Protein AF-A3UFL7-F1 (afdb_monomer_lite)

Structure (mmCIF, N/CA/C/O backbone):
data_AF-A3UFL7-F1
#
_entry.id   AF-A3UFL7-F1
#
loop_
_atom_site.group_PDB
_atom_site.id
_atom_site.type_symbol
_atom_site.label_atom_id
_atom_site.label_alt_id
_atom_site.label_comp_id
_atom_site.label_asym_id
_atom_site.label_entity_id
_atom_site.label_seq_id
_atom_site.pdbx_PDB_ins_code
_atom_site.Cartn_x
_atom_site.Cartn_y
_atom_site.Cartn_z
_atom_site.occupancy
_atom_site.B_iso_or_equiv
_atom_site.auth_seq_id
_atom_site.auth_comp_id
_atom_site.auth_asym_id
_atom_site.auth_atom_id
_atom_site.pdbx_PDB_model_num
ATOM 1 N N . MET A 1 1 ? -5.723 -19.730 3.008 1.00 64.94 1 MET A N 1
ATOM 2 C CA . MET A 1 1 ? -5.675 -18.369 2.463 1.00 64.94 1 MET A CA 1
ATOM 3 C C . MET A 1 1 ? -4.351 -18.236 1.749 1.00 64.94 1 MET A C 1
ATOM 5 O O . MET A 1 1 ? -3.342 -18.579 2.357 1.00 64.94 1 MET A O 1
ATOM 9 N N . ASN A 1 2 ? -4.361 -17.885 0.469 1.00 82.19 2 ASN A N 1
ATOM 10 C CA . ASN A 1 2 ? -3.127 -17.567 -0.250 1.00 82.19 2 ASN A CA 1
ATOM 11 C C . ASN A 1 2 ? -2.620 -16.166 0.153 1.00 82.19 2 ASN A C 1
ATOM 13 O O . ASN A 1 2 ? -3.352 -15.394 0.778 1.00 82.19 2 ASN A O 1
ATOM 17 N N . ASP A 1 3 ? -1.366 -15.855 -0.169 1.00 83.62 3 ASP A N 1
ATOM 18 C CA . ASP A 1 3 ? -0.719 -14.599 0.229 1.00 83.62 3 ASP A CA 1
ATOM 19 C C . ASP A 1 3 ? -1.518 -13.371 -0.250 1.00 83.62 3 ASP A C 1
ATOM 21 O O . ASP A 1 3 ? -1.719 -12.426 0.515 1.00 83.62 3 ASP A O 1
ATOM 25 N N . SER A 1 4 ? -2.059 -13.414 -1.472 1.00 84.62 4 SER A N 1
ATOM 26 C CA . SER A 1 4 ? -2.876 -12.339 -2.051 1.00 84.62 4 SER A CA 1
ATOM 27 C C . SER A 1 4 ? -4.196 -12.120 -1.305 1.00 84.62 4 SER A C 1
ATOM 29 O O . SER A 1 4 ? -4.546 -10.981 -1.002 1.00 84.62 4 SER A O 1
ATOM 31 N N . GLU A 1 5 ? -4.902 -13.194 -0.949 1.00 88.62 5 GLU A N 1
ATOM 32 C CA . GLU A 1 5 ? -6.140 -13.150 -0.163 1.00 88.62 5 GLU A CA 1
ATOM 33 C C . GLU A 1 5 ? -5.887 -12.575 1.236 1.00 88.62 5 GLU A C 1
ATOM 35 O O . GLU A 1 5 ? -6.708 -11.814 1.745 1.00 88.62 5 GLU A O 1
ATOM 40 N N . PHE A 1 6 ? -4.745 -12.897 1.856 1.00 89.25 6 PHE A N 1
ATOM 41 C CA . PHE A 1 6 ? -4.382 -12.328 3.155 1.00 89.25 6 PHE A CA 1
ATOM 42 C C . PHE A 1 6 ? -4.140 -10.823 3.066 1.00 89.25 6 PHE A C 1
ATOM 44 O O . PHE A 1 6 ? -4.642 -10.062 3.893 1.00 89.25 6 PHE A O 1
ATOM 51 N N . ILE A 1 7 ? -3.376 -10.390 2.061 1.00 91.25 7 ILE A N 1
ATOM 52 C CA . ILE A 1 7 ? -3.083 -8.974 1.834 1.00 91.25 7 ILE A CA 1
ATOM 53 C C . ILE A 1 7 ? -4.389 -8.202 1.586 1.00 91.25 7 ILE A C 1
ATOM 55 O O . ILE A 1 7 ? -4.603 -7.151 2.190 1.00 91.25 7 ILE A O 1
ATOM 59 N N . GLU A 1 8 ? -5.280 -8.727 0.743 1.00 91.69 8 GLU A N 1
ATOM 60 C CA . GLU A 1 8 ? -6.568 -8.096 0.434 1.00 91.69 8 GLU A CA 1
ATOM 61 C C . GLU A 1 8 ? -7.496 -8.047 1.656 1.00 91.69 8 GLU A C 1
ATOM 63 O O . GLU A 1 8 ? -8.104 -7.009 1.924 1.00 91.69 8 GLU A O 1
ATOM 68 N N . PHE A 1 9 ? -7.527 -9.114 2.463 1.00 90.94 9 PHE A N 1
ATOM 69 C CA . PHE A 1 9 ? -8.248 -9.132 3.735 1.00 90.94 9 PHE A CA 1
ATOM 70 C C . PHE A 1 9 ? -7.780 -8.008 4.666 1.00 90.94 9 PHE A C 1
ATOM 72 O O . PHE A 1 9 ? -8.598 -7.217 5.135 1.00 90.94 9 PHE A O 1
ATOM 79 N N . VAL A 1 10 ? -6.469 -7.889 4.905 1.00 89.44 10 VAL A N 1
ATOM 80 C CA . VAL A 1 10 ? -5.933 -6.847 5.796 1.00 89.44 10 VAL A CA 1
ATOM 81 C C . VAL A 1 10 ? -6.249 -5.448 5.264 1.00 89.44 10 VAL A C 1
ATOM 83 O O . VAL A 1 10 ? -6.602 -4.564 6.047 1.00 89.44 10 VAL A O 1
ATOM 86 N N . PHE A 1 11 ? -6.173 -5.240 3.948 1.00 90.00 11 PHE A N 1
ATOM 87 C CA . PHE A 1 11 ? -6.529 -3.965 3.331 1.00 90.00 11 PHE A CA 1
ATOM 88 C C . PHE A 1 11 ? -7.994 -3.578 3.582 1.00 90.00 11 PHE A C 1
ATOM 90 O O . PHE A 1 11 ? -8.256 -2.469 4.053 1.00 90.00 11 PHE A O 1
ATOM 97 N N . GLU A 1 12 ? -8.950 -4.475 3.321 1.00 89.19 12 GLU A N 1
ATOM 98 C CA . GLU A 1 12 ? -10.372 -4.165 3.518 1.00 89.19 12 GLU A CA 1
ATOM 99 C C . GLU A 1 12 ? -10.712 -3.926 4.994 1.00 89.19 12 GLU A C 1
ATOM 101 O O . GLU A 1 12 ? -11.504 -3.034 5.301 1.00 89.19 12 GLU A O 1
ATOM 106 N N . GLN A 1 13 ? -10.064 -4.638 5.921 1.00 86.69 13 GLN A N 1
ATOM 107 C CA . GLN A 1 13 ? -10.235 -4.370 7.349 1.00 86.69 13 GLN A CA 1
ATOM 108 C C . GLN A 1 13 ? -9.710 -2.982 7.745 1.00 86.69 13 GLN A C 1
ATOM 110 O O . GLN A 1 13 ? -10.430 -2.200 8.365 1.00 86.69 13 GLN A O 1
ATOM 115 N N . LEU A 1 14 ? -8.490 -2.616 7.329 1.00 82.88 14 LEU A N 1
ATOM 116 C CA . LEU A 1 14 ? -7.937 -1.276 7.582 1.00 82.88 14 LEU A CA 1
ATOM 117 C C . LEU A 1 14 ? -8.817 -0.165 6.989 1.00 82.88 14 LEU A C 1
ATOM 119 O O . LEU A 1 14 ? -8.954 0.917 7.571 1.00 82.88 14 LEU A O 1
ATOM 123 N N . LYS A 1 15 ? -9.439 -0.439 5.842 1.00 82.50 15 LYS A N 1
ATOM 124 C CA . LYS A 1 15 ? -10.366 0.471 5.178 1.00 82.50 15 LYS A CA 1
ATOM 125 C C . LYS A 1 15 ? -11.671 0.666 5.936 1.00 82.50 15 LYS A C 1
ATOM 127 O O . LYS A 1 15 ? -12.072 1.814 6.130 1.00 82.50 15 LYS A O 1
ATOM 132 N N . GLN A 1 16 ? -12.306 -0.412 6.392 1.00 81.69 16 GLN A N 1
ATOM 133 C CA . GLN A 1 16 ? -13.516 -0.344 7.221 1.00 81.69 16 GLN A CA 1
ATOM 134 C C . GLN A 1 16 ? -13.260 0.465 8.497 1.00 81.69 16 GLN A C 1
ATOM 136 O O . GLN A 1 16 ? -13.967 1.437 8.759 1.00 81.69 16 GLN A O 1
ATOM 141 N N . MET A 1 17 ? -12.145 0.195 9.182 1.00 77.38 17 MET A N 1
ATOM 142 C CA . MET A 1 17 ? -11.754 0.924 10.393 1.00 77.38 17 MET A CA 1
ATOM 143 C C . MET A 1 17 ? -11.587 2.434 10.175 1.00 77.38 17 MET A C 1
ATOM 145 O O . MET A 1 17 ? -11.850 3.225 11.082 1.00 77.38 17 MET A O 1
ATOM 149 N N . LYS A 1 18 ? -11.132 2.880 8.994 1.00 74.38 18 LYS A N 1
ATOM 150 C CA . LYS A 1 18 ? -11.062 4.318 8.673 1.00 74.38 18 LYS A CA 1
ATOM 151 C C . LYS A 1 18 ? -12.451 4.940 8.643 1.00 74.38 18 LYS A C 1
ATOM 153 O O . LYS A 1 18 ? -12.627 6.024 9.188 1.00 74.38 18 LYS A O 1
ATOM 158 N N . THR A 1 19 ? -13.392 4.267 7.988 1.00 73.19 19 THR A N 1
ATOM 159 C CA . THR A 1 19 ? -14.782 4.717 7.864 1.00 73.19 19 THR A CA 1
ATOM 160 C C . THR A 1 19 ? -15.463 4.783 9.229 1.00 73.19 19 THR A C 1
ATOM 162 O O . THR A 1 19 ? -16.258 5.684 9.473 1.00 73.19 19 THR A O 1
ATOM 165 N N . GLU A 1 20 ? -15.110 3.864 10.126 1.00 75.12 20 GLU A N 1
ATOM 166 C CA . GLU A 1 20 ? -15.721 3.716 11.452 1.00 75.12 20 GLU A CA 1
ATOM 167 C C . GLU A 1 20 ? -14.998 4.504 12.563 1.00 75.12 20 GLU A C 1
ATOM 169 O O . GLU A 1 20 ? -15.545 4.692 13.644 1.00 75.12 20 GLU A O 1
ATOM 174 N N . GLY A 1 21 ? -13.792 5.030 12.307 1.00 66.38 21 GLY A N 1
ATOM 175 C CA . GLY A 1 21 ? -13.059 5.892 13.245 1.00 66.38 21 GLY A CA 1
ATOM 176 C C . GLY A 1 21 ? -12.295 5.173 14.374 1.00 66.38 21 GLY A C 1
ATOM 177 O O . GLY A 1 21 ? -11.782 5.842 15.267 1.00 66.38 21 GLY A O 1
ATOM 178 N N . GLU A 1 22 ? -12.153 3.843 14.338 1.00 63.22 22 GLU A N 1
ATOM 179 C CA . GLU A 1 22 ? -11.586 3.027 15.439 1.00 63.22 22 GLU A CA 1
ATOM 180 C C . GLU A 1 22 ? -10.090 2.671 15.269 1.00 63.22 22 GLU A C 1
ATOM 182 O O . GLU A 1 22 ? -9.719 2.246 14.180 1.00 63.22 22 GLU A O 1
ATOM 187 N N . ASN A 1 23 ? -9.209 2.758 16.292 1.00 55.81 23 ASN A N 1
ATOM 188 C CA . ASN A 1 23 ? -7.737 2.524 16.190 1.00 55.81 23 ASN A CA 1
ATOM 189 C C . ASN A 1 23 ? -7.116 1.724 17.377 1.00 55.81 23 ASN A C 1
ATOM 191 O O . ASN A 1 23 ? -7.272 2.186 18.502 1.00 55.81 23 ASN A O 1
ATOM 195 N N . PRO A 1 24 ? -6.235 0.706 17.188 1.00 61.03 24 PRO A N 1
ATOM 196 C CA . PRO A 1 24 ? -6.401 -0.521 16.396 1.00 61.03 24 PRO A CA 1
ATOM 197 C C . PRO A 1 24 ? -5.989 -1.827 17.133 1.00 61.03 24 PRO A C 1
ATOM 199 O O . PRO A 1 24 ? -5.180 -1.807 18.057 1.00 61.03 24 PRO A O 1
ATOM 202 N N . ASP A 1 25 ? -6.408 -2.972 16.576 1.00 65.69 25 ASP A N 1
ATOM 203 C CA . ASP A 1 25 ? -5.767 -4.287 16.779 1.00 65.69 25 ASP A CA 1
ATOM 204 C C . ASP A 1 25 ? -5.388 -4.956 15.438 1.00 65.69 25 ASP A C 1
ATOM 206 O O . ASP A 1 25 ? -5.297 -6.162 15.354 1.00 65.69 25 ASP A O 1
ATOM 210 N N . LEU A 1 26 ? -5.195 -4.212 14.338 1.00 72.44 26 LEU A N 1
ATOM 211 C CA . LEU A 1 26 ? -4.779 -4.798 13.038 1.00 72.44 26 LEU A CA 1
ATOM 212 C C . LEU A 1 26 ? -3.493 -4.194 12.461 1.00 72.44 26 LEU A C 1
ATOM 214 O O . LEU A 1 26 ? -2.866 -4.781 11.584 1.00 72.44 26 LEU A O 1
ATOM 218 N N . VAL A 1 27 ? -3.025 -3.062 12.998 1.00 74.62 27 VAL A N 1
ATOM 219 C CA . VAL A 1 27 ? -1.713 -2.474 12.649 1.00 74.62 27 VAL A CA 1
ATOM 220 C C . VAL A 1 27 ? -0.564 -3.431 12.997 1.00 74.62 27 VAL A C 1
ATOM 222 O O . VAL A 1 27 ? 0.468 -3.437 12.328 1.00 74.62 27 VAL A O 1
ATOM 225 N N . HIS A 1 28 ? -0.756 -4.309 13.986 1.00 78.81 28 HIS A N 1
ATOM 226 C CA . HIS A 1 28 ? 0.216 -5.346 14.330 1.00 78.81 28 HIS A CA 1
ATOM 227 C C . HIS A 1 28 ? 0.405 -6.395 13.213 1.00 78.81 28 HIS A C 1
ATOM 229 O O . HIS A 1 28 ? 1.386 -7.134 13.242 1.00 78.81 28 HIS A O 1
ATOM 235 N N . LEU A 1 29 ? -0.493 -6.459 12.217 1.00 83.62 29 LEU A N 1
ATOM 236 C CA . LEU A 1 29 ? -0.385 -7.355 11.060 1.00 83.62 29 LEU A CA 1
ATOM 237 C C . LEU A 1 29 ? 0.450 -6.763 9.916 1.00 83.62 29 LEU A C 1
ATOM 239 O O . LEU A 1 29 ? 0.819 -7.496 8.999 1.00 83.62 29 LEU A O 1
ATOM 243 N N . LEU A 1 30 ? 0.804 -5.471 9.962 1.00 84.56 30 LEU A N 1
ATOM 244 C CA . LEU A 1 30 ? 1.629 -4.832 8.928 1.00 84.56 30 LEU A CA 1
ATOM 245 C C . LEU A 1 30 ? 2.967 -5.552 8.678 1.00 84.56 30 LEU A C 1
ATOM 247 O O . LEU A 1 30 ? 3.323 -5.721 7.507 1.00 84.56 30 LEU A O 1
ATOM 251 N N . PRO A 1 31 ? 3.708 -6.027 9.703 1.00 86.94 31 PRO A N 1
ATOM 252 C CA . PRO A 1 31 ? 4.918 -6.813 9.478 1.00 86.94 31 PRO A CA 1
ATOM 253 C C . PRO A 1 31 ? 4.631 -8.129 8.746 1.00 86.94 31 PRO A C 1
ATOM 255 O O . PRO A 1 31 ? 5.381 -8.504 7.846 1.00 86.94 31 PRO A O 1
ATOM 258 N N . ALA A 1 32 ? 3.522 -8.799 9.079 1.00 88.25 32 ALA A N 1
ATOM 259 C CA . ALA A 1 32 ? 3.125 -10.055 8.446 1.00 88.25 32 ALA A CA 1
ATOM 260 C C . ALA A 1 32 ? 2.757 -9.851 6.970 1.00 88.25 32 ALA A C 1
ATOM 262 O O . ALA A 1 32 ? 3.220 -10.603 6.119 1.00 88.25 32 ALA A O 1
ATOM 263 N N . VAL A 1 33 ? 1.996 -8.799 6.650 1.00 90.38 33 VAL A N 1
ATOM 264 C CA . VAL A 1 33 ? 1.700 -8.397 5.264 1.00 90.38 33 VAL A CA 1
ATOM 265 C C . VAL A 1 33 ? 2.988 -8.071 4.512 1.00 90.38 33 VAL A C 1
ATOM 267 O O . VAL A 1 33 ? 3.188 -8.523 3.386 1.00 90.38 33 VAL A O 1
ATOM 270 N N . SER A 1 34 ? 3.891 -7.310 5.133 1.00 86.50 34 SER A N 1
ATOM 271 C CA . SER A 1 34 ? 5.156 -6.898 4.514 1.00 86.50 34 SER A CA 1
ATOM 272 C C . SER A 1 34 ? 6.037 -8.093 4.143 1.00 86.50 34 SER A C 1
ATOM 274 O O . SER A 1 34 ? 6.684 -8.047 3.096 1.00 86.50 34 SER A O 1
ATOM 276 N N . ALA A 1 35 ? 6.005 -9.165 4.940 1.00 89.75 35 ALA A N 1
ATOM 277 C CA . ALA A 1 35 ? 6.759 -10.395 4.709 1.00 89.75 35 ALA A CA 1
ATOM 278 C C . ALA A 1 35 ? 6.229 -11.261 3.550 1.00 89.75 35 ALA A C 1
ATOM 280 O O . ALA A 1 35 ? 6.997 -12.049 2.998 1.00 89.75 35 ALA A O 1
ATOM 281 N N . GLN A 1 36 ? 4.958 -11.116 3.158 1.00 89.69 36 GLN A N 1
ATOM 282 C CA . GLN A 1 36 ? 4.393 -11.876 2.037 1.00 89.69 36 GLN A CA 1
ATOM 283 C C . GLN A 1 36 ? 4.990 -11.435 0.703 1.00 89.69 36 GLN A C 1
ATOM 285 O O . GLN A 1 36 ? 5.281 -10.254 0.516 1.00 89.69 36 GLN A O 1
ATOM 290 N N . LYS A 1 37 ? 5.156 -12.335 -0.264 1.00 88.19 37 LYS A N 1
ATOM 291 C CA . LYS A 1 37 ? 5.575 -11.915 -1.609 1.00 88.19 37 LYS A CA 1
ATOM 292 C C . LYS A 1 37 ? 4.373 -11.386 -2.385 1.00 88.19 37 LYS A C 1
ATOM 294 O O . LYS A 1 37 ? 3.247 -11.813 -2.174 1.00 88.19 37 LYS A O 1
ATOM 299 N N . ALA A 1 38 ? 4.622 -10.405 -3.244 1.00 87.75 38 ALA A N 1
ATOM 300 C CA . ALA A 1 38 ? 3.649 -9.988 -4.239 1.00 87.75 38 ALA A CA 1
ATOM 301 C C . ALA A 1 38 ? 4.103 -10.558 -5.580 1.00 87.75 38 ALA A C 1
ATOM 303 O O . ALA A 1 38 ? 5.196 -10.229 -6.043 1.00 87.75 38 ALA A O 1
ATOM 304 N N . ASP A 1 39 ? 3.277 -11.420 -6.162 1.00 87.44 39 ASP A N 1
ATOM 305 C CA . ASP A 1 39 ? 3.586 -12.098 -7.424 1.00 87.44 39 ASP A CA 1
ATOM 306 C C . ASP A 1 39 ? 3.101 -11.303 -8.648 1.00 87.44 39 ASP A C 1
ATOM 308 O O . ASP A 1 39 ? 3.463 -11.615 -9.782 1.00 87.44 39 ASP A O 1
ATOM 312 N N . ASP A 1 40 ? 2.306 -10.251 -8.428 1.00 90.69 40 ASP A N 1
ATOM 313 C CA . ASP A 1 40 ? 1.773 -9.376 -9.465 1.00 90.69 40 ASP A CA 1
ATOM 314 C C . ASP A 1 40 ? 1.635 -7.912 -9.002 1.00 90.69 40 ASP A C 1
ATOM 316 O O . ASP A 1 40 ? 1.829 -7.556 -7.832 1.00 90.69 40 ASP A O 1
ATOM 320 N N . TRP A 1 41 ? 1.275 -7.037 -9.946 1.00 92.88 41 TRP A N 1
ATOM 321 C CA . TRP A 1 41 ? 1.044 -5.619 -9.667 1.00 92.88 41 TRP A CA 1
ATOM 322 C C . TRP A 1 41 ? -0.119 -5.382 -8.704 1.00 92.88 41 TRP A C 1
ATOM 324 O O . TRP A 1 41 ? -0.075 -4.411 -7.953 1.00 92.88 41 TRP A O 1
ATOM 334 N N . SER A 1 42 ? -1.133 -6.255 -8.686 1.00 92.31 42 SER A N 1
ATOM 335 C CA . SER A 1 42 ? -2.265 -6.147 -7.756 1.00 92.31 42 SER A CA 1
ATOM 336 C C . SER A 1 42 ? -1.807 -6.295 -6.308 1.00 92.31 42 SER A C 1
ATOM 338 O O . SER A 1 42 ? -2.148 -5.465 -5.464 1.00 92.31 42 SER A O 1
ATOM 340 N N . GLY A 1 43 ? -0.990 -7.309 -6.023 1.00 91.75 43 GLY A N 1
ATOM 341 C CA . GLY A 1 43 ? -0.399 -7.534 -4.711 1.00 91.75 43 GLY A CA 1
ATOM 342 C C . GLY A 1 43 ? 0.527 -6.391 -4.302 1.00 91.75 43 GLY A C 1
ATOM 343 O O . GLY A 1 43 ? 0.455 -5.922 -3.166 1.00 91.75 43 GLY A O 1
ATOM 344 N N . ILE A 1 44 ? 1.348 -5.877 -5.228 1.00 92.94 44 ILE A N 1
ATOM 345 C CA . ILE A 1 44 ? 2.211 -4.715 -4.962 1.00 92.94 44 ILE A CA 1
ATOM 346 C C . ILE A 1 44 ? 1.358 -3.488 -4.610 1.00 92.94 44 ILE A C 1
ATOM 348 O O . ILE A 1 44 ? 1.611 -2.840 -3.592 1.00 92.94 44 ILE A O 1
ATOM 352 N N . ALA A 1 45 ? 0.325 -3.196 -5.405 1.00 93.31 45 ALA A N 1
ATOM 353 C CA . ALA A 1 45 ? -0.564 -2.060 -5.191 1.00 93.31 45 ALA A CA 1
ATOM 354 C C . ALA A 1 45 ? -1.263 -2.137 -3.829 1.00 93.31 45 ALA A C 1
ATOM 356 O O . ALA A 1 45 ? -1.271 -1.153 -3.094 1.00 93.31 45 ALA A O 1
ATOM 357 N N . LEU A 1 46 ? -1.778 -3.310 -3.446 1.00 93.69 46 LEU A N 1
ATOM 358 C CA . LEU A 1 46 ? -2.427 -3.510 -2.150 1.00 93.69 46 LEU A CA 1
ATOM 359 C C . LEU A 1 46 ? -1.458 -3.329 -0.976 1.00 93.69 46 LEU A C 1
ATOM 361 O O . LEU A 1 46 ? -1.779 -2.623 -0.022 1.00 93.69 46 LEU A O 1
ATOM 365 N N . LYS A 1 47 ? -0.252 -3.905 -1.041 1.00 92.69 47 LYS A N 1
ATOM 366 C CA . LYS A 1 47 ? 0.751 -3.741 0.026 1.00 92.69 47 LYS A CA 1
ATOM 367 C C . LYS A 1 47 ? 1.157 -2.278 0.207 1.00 92.69 47 LYS A C 1
ATOM 369 O O . LYS A 1 47 ? 1.277 -1.802 1.336 1.00 92.69 47 LYS A O 1
ATOM 374 N N . LEU A 1 48 ? 1.341 -1.557 -0.895 1.00 91.31 48 LEU A N 1
ATOM 375 C CA . LEU A 1 48 ? 1.679 -0.136 -0.870 1.00 91.31 48 LEU A CA 1
ATOM 376 C C . LEU A 1 48 ? 0.499 0.731 -0.407 1.00 91.31 48 LEU A C 1
ATOM 378 O O . LEU A 1 48 ? 0.704 1.692 0.335 1.00 91.31 48 LEU A O 1
ATOM 382 N N . ALA A 1 49 ? -0.735 0.352 -0.748 1.00 89.69 49 ALA A N 1
ATOM 383 C CA . ALA A 1 49 ? -1.939 0.996 -0.236 1.00 89.69 49 ALA A CA 1
ATOM 384 C C . ALA A 1 49 ? -2.052 0.836 1.287 1.00 89.69 49 ALA A C 1
ATOM 386 O O . ALA A 1 49 ? -2.315 1.814 1.981 1.00 89.69 49 ALA A O 1
ATOM 387 N N . ILE A 1 50 ? -1.786 -0.365 1.818 1.00 89.69 50 ILE A N 1
ATOM 388 C CA . ILE A 1 50 ? -1.738 -0.646 3.261 1.00 89.69 50 ILE A CA 1
ATOM 389 C C . ILE A 1 50 ? -0.689 0.236 3.957 1.00 89.69 50 ILE A C 1
ATOM 391 O O . ILE A 1 50 ? -0.991 0.858 4.977 1.00 89.69 50 ILE A O 1
ATOM 395 N N . TRP A 1 51 ? 0.523 0.337 3.396 1.00 87.81 51 TRP A N 1
ATOM 396 C CA . TRP A 1 51 ? 1.571 1.223 3.917 1.00 87.81 51 TRP A CA 1
ATOM 397 C C . TRP A 1 51 ? 1.118 2.689 3.950 1.00 87.81 51 TRP A C 1
ATOM 399 O O . TRP A 1 51 ? 1.198 3.331 5.001 1.00 87.81 51 TRP A O 1
ATOM 409 N N . ARG A 1 52 ? 0.576 3.203 2.834 1.00 82.69 52 ARG A N 1
ATOM 410 C CA . ARG A 1 52 ? 0.056 4.579 2.736 1.00 82.69 52 ARG A CA 1
ATOM 411 C C . ARG A 1 52 ? -1.007 4.821 3.803 1.00 82.69 52 ARG A C 1
ATOM 413 O O . ARG A 1 52 ? -0.989 5.841 4.489 1.00 82.69 52 ARG A O 1
ATOM 420 N N . TRP A 1 53 ? -1.921 3.867 3.962 1.00 80.62 53 TRP A N 1
ATOM 421 C CA . TRP A 1 53 ? -3.023 3.954 4.913 1.00 80.62 53 TRP A CA 1
ATOM 422 C C . TRP A 1 53 ? -2.533 4.053 6.355 1.00 80.62 53 TRP A C 1
ATOM 424 O O . TRP A 1 53 ? -2.967 4.935 7.099 1.00 80.62 53 TRP A O 1
ATOM 434 N N . ALA A 1 54 ? -1.600 3.178 6.737 1.00 78.81 54 ALA A N 1
ATOM 435 C CA . ALA A 1 54 ? -0.985 3.189 8.057 1.00 78.81 54 ALA A CA 1
ATOM 436 C C . ALA A 1 54 ? -0.234 4.505 8.318 1.00 78.81 54 ALA A C 1
ATOM 438 O O . ALA A 1 54 ? -0.334 5.063 9.411 1.00 78.81 54 ALA A O 1
ATOM 439 N N . ARG A 1 55 ? 0.460 5.041 7.304 1.00 75.06 55 ARG A N 1
ATOM 440 C CA . ARG A 1 55 ? 1.203 6.306 7.392 1.00 75.06 55 ARG A CA 1
ATOM 441 C C . ARG A 1 55 ? 0.287 7.510 7.631 1.00 75.06 55 ARG A C 1
ATOM 443 O O . ARG A 1 55 ? 0.551 8.280 8.551 1.00 75.06 55 ARG A O 1
ATOM 450 N N . ILE A 1 56 ? -0.791 7.643 6.850 1.00 69.44 56 ILE A N 1
ATOM 451 C CA . ILE A 1 56 ? -1.766 8.745 6.972 1.00 69.44 56 ILE A CA 1
ATOM 452 C C . ILE A 1 56 ? -2.468 8.712 8.331 1.00 69.44 56 ILE A C 1
ATOM 454 O O . ILE A 1 56 ? -2.730 9.753 8.923 1.00 69.44 56 ILE A O 1
ATOM 458 N N . ARG A 1 57 ? -2.770 7.521 8.858 1.00 67.44 57 ARG A N 1
ATOM 459 C CA . ARG A 1 57 ? -3.447 7.417 10.154 1.00 67.44 57 ARG A CA 1
ATOM 460 C C . ARG A 1 57 ? -2.532 7.643 11.354 1.00 67.44 57 ARG A C 1
ATOM 462 O O . ARG A 1 57 ? -3.011 8.081 12.395 1.00 67.44 57 ARG A O 1
ATOM 469 N N . ALA A 1 58 ? -1.249 7.312 11.225 1.00 59.00 58 ALA A N 1
ATOM 470 C CA . ALA A 1 58 ? -0.269 7.539 12.282 1.00 59.00 58 ALA A CA 1
ATOM 471 C C . ALA A 1 58 ? 0.002 9.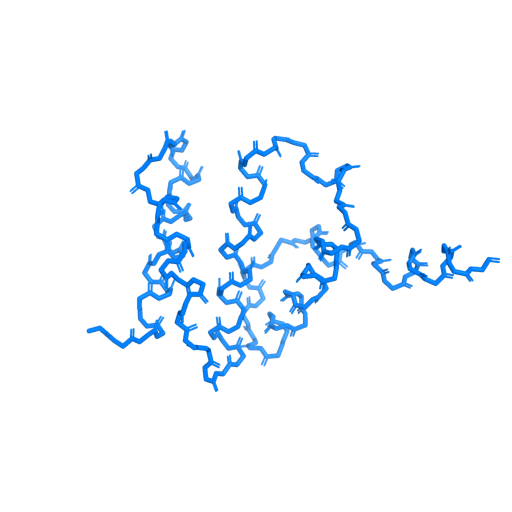036 12.488 1.00 59.00 58 ALA A C 1
ATOM 473 O O . ALA A 1 58 ? 0.148 9.481 13.622 1.00 59.00 58 ALA A O 1
ATOM 474 N N . ASN A 1 59 ? 0.007 9.815 11.403 1.00 55.16 59 ASN A N 1
ATOM 475 C CA . ASN A 1 59 ? 0.306 11.239 11.429 1.00 55.16 59 ASN A CA 1
ATOM 476 C C . ASN A 1 59 ? -0.828 11.985 10.722 1.00 55.16 59 ASN A C 1
ATOM 478 O O . ASN A 1 59 ? -0.842 12.037 9.499 1.00 55.16 59 ASN A O 1
ATOM 482 N N . GLY A 1 60 ? -1.758 12.586 11.470 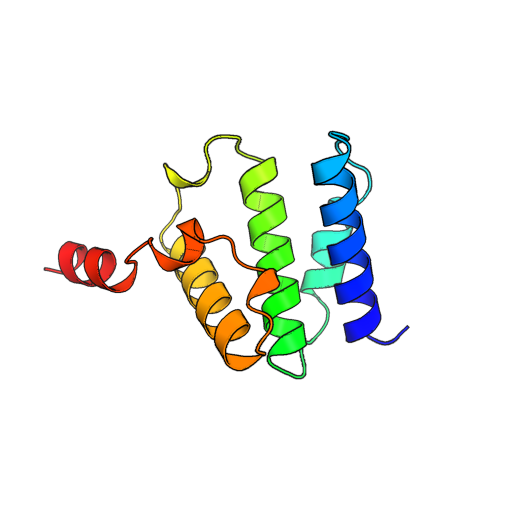1.00 50.75 60 GLY A N 1
ATOM 483 C CA . GLY A 1 60 ? -2.932 13.301 10.935 1.00 50.75 60 GLY A CA 1
ATOM 484 C C . GLY A 1 60 ? -2.656 14.477 9.977 1.00 50.75 60 GLY A C 1
ATOM 485 O O . GLY A 1 60 ? -3.604 15.137 9.575 1.00 50.75 60 GLY A O 1
ATOM 486 N N . ASP A 1 61 ? -1.392 14.717 9.610 1.00 51.19 61 ASP A N 1
ATOM 487 C CA . ASP A 1 61 ? -0.925 15.699 8.622 1.00 51.19 61 ASP A CA 1
ATOM 488 C C . ASP A 1 61 ? 0.287 15.145 7.811 1.00 51.19 61 ASP A C 1
ATOM 490 O O . ASP A 1 61 ? 1.252 15.846 7.510 1.00 51.19 61 ASP A O 1
ATOM 494 N N . ALA A 1 62 ? 0.289 13.830 7.520 1.00 50.69 62 ALA A N 1
ATOM 495 C CA . ALA A 1 62 ? 1.440 13.068 6.997 1.00 50.69 62 ALA A CA 1
ATOM 496 C C . ALA A 1 62 ? 2.035 13.576 5.672 1.00 50.69 62 ALA A C 1
ATOM 498 O O . ALA A 1 62 ? 3.198 13.291 5.389 1.00 50.69 62 ALA A O 1
ATOM 499 N N . GLU A 1 63 ? 1.268 14.309 4.865 1.00 51.47 63 GLU A N 1
ATOM 500 C CA . GLU A 1 63 ? 1.739 14.818 3.572 1.00 51.47 63 GLU A CA 1
ATOM 501 C C . GLU A 1 63 ? 2.809 15.910 3.729 1.00 51.47 63 GLU A C 1
ATOM 503 O O . GLU A 1 63 ? 3.675 16.046 2.866 1.00 51.47 63 GLU A O 1
ATOM 508 N N . ARG A 1 64 ? 2.828 16.642 4.855 1.00 51.69 64 ARG A N 1
ATOM 509 C CA . ARG A 1 64 ? 3.763 17.761 5.068 1.00 51.69 64 ARG A CA 1
ATOM 510 C C . ARG A 1 64 ? 5.197 17.351 5.424 1.00 51.69 64 ARG A C 1
ATOM 512 O O . ARG A 1 64 ? 6.103 18.156 5.235 1.00 51.69 64 ARG A O 1
ATOM 519 N N . GLU A 1 65 ? 5.430 16.118 5.885 1.00 62.94 65 GLU A N 1
ATOM 520 C CA . GLU A 1 65 ? 6.752 15.642 6.343 1.00 62.94 65 GLU A CA 1
ATOM 521 C C . GLU A 1 65 ? 7.095 14.225 5.835 1.00 62.94 65 GLU A C 1
ATOM 523 O O . GLU A 1 65 ? 7.510 13.341 6.590 1.00 62.94 65 GLU A O 1
ATOM 528 N N . MET A 1 66 ? 6.921 13.969 4.534 1.00 70.25 66 MET A N 1
ATOM 529 C CA . MET A 1 66 ? 7.392 12.715 3.929 1.00 70.25 66 MET A CA 1
ATOM 530 C C . MET A 1 66 ? 8.906 12.747 3.688 1.00 70.25 66 MET A C 1
ATOM 532 O O . MET A 1 66 ? 9.414 13.620 2.974 1.00 70.25 66 MET A O 1
ATOM 536 N N . SER A 1 67 ? 9.621 11.754 4.231 1.00 77.38 67 SER A N 1
ATOM 537 C CA . SER A 1 67 ? 11.043 11.530 3.936 1.00 77.38 67 SER A CA 1
ATOM 538 C C . SER A 1 67 ? 11.263 11.155 2.464 1.00 77.38 67 SER A C 1
ATOM 540 O O . SER A 1 67 ? 10.340 10.693 1.797 1.00 77.38 67 SER A O 1
ATOM 542 N N . LEU A 1 68 ? 12.490 11.281 1.942 1.00 75.56 68 LEU A N 1
ATOM 543 C CA . LEU A 1 68 ? 12.811 10.848 0.569 1.00 75.56 68 LEU A CA 1
ATOM 544 C C . LEU A 1 68 ? 12.414 9.385 0.304 1.00 75.56 68 LEU A C 1
ATOM 546 O O . LEU A 1 68 ? 11.859 9.077 -0.750 1.00 75.56 68 LEU A O 1
ATOM 550 N N . SER A 1 69 ? 12.638 8.500 1.279 1.00 79.44 69 SER A N 1
ATOM 551 C CA . SER A 1 69 ? 12.240 7.092 1.198 1.00 79.44 69 SER A CA 1
ATOM 552 C C . SER A 1 69 ? 10.721 6.924 1.158 1.00 79.44 69 SER A C 1
ATOM 554 O O . SER A 1 69 ? 10.221 6.174 0.323 1.00 79.44 69 SER A O 1
ATOM 556 N N . ASP A 1 70 ? 9.981 7.649 2.004 1.00 78.81 70 ASP A N 1
ATOM 557 C CA . ASP A 1 70 ? 8.512 7.625 1.989 1.00 78.81 70 ASP A CA 1
ATOM 558 C C . ASP A 1 70 ? 7.981 8.079 0.627 1.00 78.81 70 ASP A C 1
ATOM 560 O O . ASP A 1 70 ? 7.064 7.476 0.071 1.00 78.81 70 ASP A O 1
ATOM 564 N N . ARG A 1 71 ? 8.581 9.127 0.058 1.00 77.62 71 ARG A N 1
ATOM 565 C CA . ARG A 1 71 ? 8.157 9.654 -1.237 1.00 77.62 71 ARG A CA 1
ATOM 566 C C . ARG A 1 71 ? 8.457 8.686 -2.391 1.00 77.62 71 ARG A C 1
ATOM 568 O O . ARG A 1 71 ? 7.628 8.534 -3.284 1.00 77.62 71 ARG A O 1
ATOM 575 N N . LEU A 1 72 ? 9.587 7.972 -2.359 1.00 81.62 72 LEU A N 1
ATOM 576 C CA . LEU A 1 72 ? 9.887 6.916 -3.336 1.00 81.62 72 LEU A CA 1
ATOM 577 C C . LEU A 1 72 ? 8.858 5.776 -3.271 1.00 81.62 72 LEU A C 1
ATOM 579 O O . LEU A 1 72 ? 8.343 5.349 -4.303 1.00 81.62 72 LEU A O 1
ATOM 583 N N . ILE A 1 73 ? 8.534 5.311 -2.061 1.00 85.75 73 ILE A N 1
ATOM 584 C CA . ILE A 1 73 ? 7.515 4.273 -1.837 1.00 85.75 73 ILE A CA 1
ATOM 585 C C . ILE A 1 73 ? 6.154 4.749 -2.358 1.00 85.75 73 ILE A C 1
ATOM 587 O O . ILE A 1 73 ? 5.426 3.995 -3.003 1.00 85.75 73 ILE A O 1
ATOM 591 N N . TYR A 1 74 ? 5.831 6.019 -2.136 1.00 83.62 74 TYR A N 1
ATOM 592 C CA . TYR A 1 74 ? 4.607 6.630 -2.630 1.00 83.62 74 TYR A CA 1
ATOM 593 C C . TYR A 1 74 ? 4.556 6.750 -4.160 1.00 83.62 74 TYR A C 1
ATOM 595 O O . TYR A 1 74 ? 3.511 6.515 -4.760 1.00 83.62 74 TYR A O 1
ATOM 603 N N . SER A 1 75 ? 5.676 7.028 -4.833 1.00 83.06 75 SER A N 1
ATOM 604 C CA . SER A 1 75 ? 5.727 6.944 -6.299 1.00 83.06 75 SER A CA 1
ATOM 605 C C . SER A 1 75 ? 5.447 5.525 -6.787 1.00 83.06 75 SER A C 1
ATOM 607 O O . SER A 1 75 ? 4.608 5.335 -7.665 1.00 83.06 75 SER A O 1
ATOM 609 N N . ALA A 1 76 ? 6.083 4.529 -6.163 1.00 88.56 76 ALA A N 1
ATOM 610 C CA . ALA A 1 76 ? 5.868 3.126 -6.498 1.00 88.56 76 ALA A CA 1
ATOM 611 C C . ALA A 1 76 ? 4.408 2.695 -6.281 1.00 88.56 76 ALA A C 1
ATOM 613 O O . ALA A 1 76 ? 3.893 1.879 -7.042 1.00 88.56 76 ALA A O 1
ATOM 614 N N . PHE A 1 77 ? 3.722 3.259 -5.277 1.00 90.25 77 PHE A N 1
ATOM 615 C CA . PHE A 1 77 ? 2.294 3.026 -5.052 1.00 90.25 77 PHE A CA 1
ATOM 616 C C . PHE A 1 77 ? 1.472 3.436 -6.274 1.00 90.25 77 PHE A C 1
ATOM 618 O O . PHE A 1 77 ? 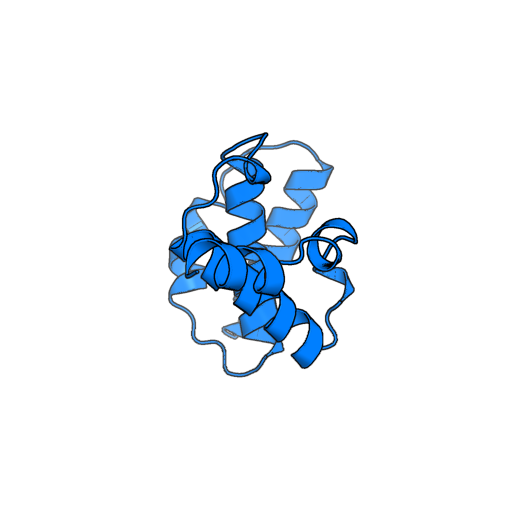0.683 2.638 -6.774 1.00 90.25 77 PHE A O 1
ATOM 625 N N . ARG A 1 78 ? 1.687 4.650 -6.785 1.00 86.56 78 ARG A N 1
ATOM 626 C CA . ARG A 1 78 ? 0.934 5.177 -7.932 1.00 86.56 78 ARG A CA 1
ATOM 627 C C . ARG A 1 78 ? 1.185 4.377 -9.201 1.00 86.56 78 ARG A C 1
ATOM 629 O O . ARG A 1 78 ? 0.235 4.052 -9.912 1.00 86.56 78 ARG A O 1
ATOM 636 N N . ASP A 1 79 ? 2.439 4.004 -9.446 1.00 88.38 79 ASP A N 1
ATOM 637 C CA . ASP A 1 79 ? 2.795 3.164 -10.589 1.00 88.38 79 ASP A CA 1
ATOM 638 C C . ASP A 1 79 ? 2.137 1.783 -10.480 1.00 88.38 79 ASP A C 1
ATOM 640 O O . ASP A 1 79 ? 1.522 1.313 -11.436 1.00 88.38 79 ASP A O 1
ATOM 644 N N . ALA A 1 80 ? 2.183 1.156 -9.302 1.00 91.81 80 ALA A N 1
ATOM 645 C CA . ALA A 1 80 ? 1.552 -0.140 -9.069 1.00 91.81 80 ALA A CA 1
ATOM 646 C C . ALA A 1 80 ? 0.021 -0.084 -9.201 1.00 91.81 80 ALA A C 1
ATOM 648 O O . ALA A 1 80 ? -0.578 -0.992 -9.779 1.00 91.81 80 ALA A O 1
ATOM 649 N N . VAL A 1 81 ? -0.625 0.980 -8.715 1.00 91.12 81 VAL A N 1
ATOM 650 C CA . VAL A 1 81 ? -2.071 1.205 -8.877 1.00 91.12 81 VAL A CA 1
ATOM 651 C C . VAL A 1 81 ? -2.445 1.274 -10.355 1.00 91.12 81 VAL A C 1
ATOM 653 O O . VAL A 1 81 ? -3.330 0.539 -10.796 1.00 91.12 81 VAL A O 1
ATOM 656 N N . LYS A 1 82 ? -1.703 2.064 -11.136 1.00 88.44 82 LYS A N 1
ATOM 657 C CA . LYS A 1 82 ? -1.922 2.199 -12.578 1.00 88.44 82 LYS A CA 1
ATOM 658 C C . LYS A 1 82 ? -1.686 0.885 -13.324 1.00 88.44 82 LYS A C 1
ATOM 660 O O . LYS A 1 82 ? -2.483 0.505 -14.175 1.00 88.44 82 LYS A O 1
ATOM 665 N N . LEU A 1 83 ? -0.602 0.175 -13.007 1.00 91.25 83 LEU A N 1
ATOM 666 C CA . LEU A 1 83 ? -0.241 -1.092 -13.655 1.00 91.25 83 LEU A CA 1
ATOM 667 C C . LEU A 1 83 ? -1.187 -2.243 -13.288 1.00 91.25 83 LEU A C 1
ATOM 669 O O . LEU A 1 83 ? -1.356 -3.167 -14.081 1.00 91.25 83 LEU A O 1
ATOM 673 N N . SER A 1 84 ? -1.812 -2.191 -12.111 1.00 92.62 84 SER A N 1
ATOM 674 C CA . SER A 1 84 ? -2.815 -3.171 -11.674 1.00 92.62 84 SER A CA 1
ATOM 675 C C . SER A 1 84 ? -4.246 -2.828 -12.100 1.00 92.62 84 SER A C 1
ATOM 677 O O . SER A 1 84 ? -5.132 -3.666 -11.944 1.00 92.62 84 SER A O 1
ATOM 679 N N . GLY A 1 85 ? -4.496 -1.617 -12.614 1.00 91.75 85 GLY A N 1
ATOM 680 C CA . GLY A 1 85 ? -5.845 -1.128 -12.914 1.00 91.75 85 GLY A CA 1
ATOM 681 C C . GLY A 1 85 ? -6.721 -0.947 -11.668 1.00 91.75 85 GLY A C 1
ATOM 682 O O . GLY A 1 85 ? -7.947 -0.963 -11.763 1.00 91.75 85 GLY A O 1
ATOM 683 N N . ARG A 1 86 ? -6.112 -0.812 -10.482 1.00 89.88 86 ARG A N 1
ATOM 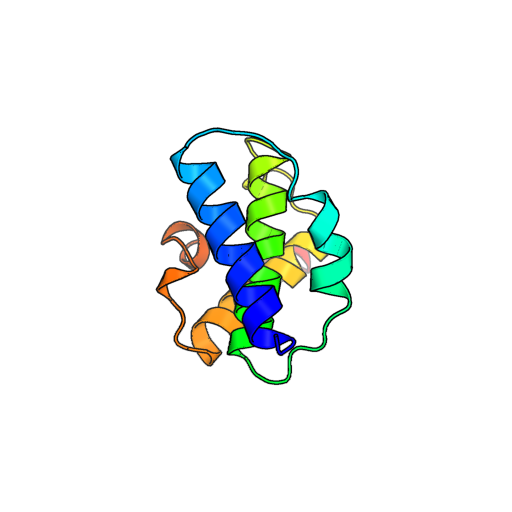684 C CA . ARG A 1 86 ? -6.810 -0.655 -9.195 1.00 89.88 86 ARG A CA 1
ATOM 685 C C . ARG A 1 86 ? -6.897 0.815 -8.780 1.00 89.88 86 ARG A C 1
ATOM 687 O O . ARG A 1 86 ? -6.650 1.146 -7.622 1.00 89.88 86 ARG A O 1
ATOM 694 N N . ASP A 1 87 ? -7.267 1.697 -9.707 1.00 86.94 87 ASP A N 1
ATOM 695 C CA . ASP A 1 87 ? -7.280 3.158 -9.501 1.00 86.94 87 ASP A CA 1
ATOM 696 C C . ASP A 1 87 ? -8.109 3.594 -8.282 1.00 86.94 87 ASP A C 1
ATOM 698 O O . ASP A 1 87 ? -7.779 4.575 -7.623 1.00 86.94 87 ASP A O 1
ATOM 702 N N . GLY A 1 88 ? -9.123 2.807 -7.901 1.00 85.94 88 GLY A N 1
ATOM 703 C CA . GLY A 1 88 ? -9.926 3.029 -6.694 1.00 85.94 88 GLY A CA 1
ATOM 704 C C . GLY A 1 88 ? -9.174 2.902 -5.358 1.00 85.94 88 GLY A C 1
ATOM 705 O O . GLY A 1 88 ? -9.751 3.201 -4.314 1.00 85.94 88 GLY A O 1
ATOM 706 N N . LEU A 1 89 ? -7.911 2.458 -5.359 1.00 86.69 89 LEU A N 1
ATOM 707 C CA . LEU A 1 89 ? -7.037 2.479 -4.178 1.00 86.69 89 LEU A CA 1
ATOM 708 C C . LEU A 1 89 ? -6.437 3.868 -3.914 1.00 86.69 89 LEU A C 1
ATOM 710 O O . LEU A 1 89 ? -6.023 4.148 -2.787 1.00 86.69 89 LEU A O 1
ATOM 714 N N . ALA A 1 90 ? -6.377 4.720 -4.938 1.00 83.62 90 ALA A N 1
ATOM 715 C CA . ALA A 1 90 ? -5.846 6.071 -4.863 1.00 83.62 90 ALA A CA 1
ATOM 716 C C . ALA A 1 90 ? -6.980 7.103 -4.739 1.00 83.62 90 ALA A C 1
ATOM 718 O O . ALA A 1 90 ? -8.080 6.931 -5.260 1.00 83.62 90 ALA A O 1
ATOM 719 N N . ALA A 1 91 ? -6.710 8.193 -4.029 1.00 78.75 91 ALA A N 1
ATOM 720 C CA . ALA A 1 91 ? -7.530 9.397 -4.035 1.00 78.75 91 ALA A CA 1
ATOM 721 C C . ALA A 1 91 ? -7.047 10.357 -5.134 1.00 78.75 91 ALA A C 1
ATOM 723 O O . ALA A 1 91 ? -5.889 10.304 -5.535 1.00 78.75 91 ALA A O 1
ATOM 724 N N . ASN A 1 92 ? -7.896 11.295 -5.570 1.00 70.62 92 ASN A N 1
ATOM 725 C CA . ASN A 1 92 ? -7.510 12.297 -6.577 1.00 70.62 92 ASN A CA 1
ATOM 726 C C . ASN A 1 92 ? -6.239 13.072 -6.190 1.00 70.62 92 ASN A C 1
ATOM 728 O O . ASN A 1 92 ? -5.353 13.242 -7.021 1.00 70.62 92 ASN A O 1
ATOM 732 N N . ALA A 1 93 ? -6.106 13.436 -4.910 1.00 72.06 93 ALA A N 1
ATOM 733 C CA . ALA A 1 93 ? -4.914 14.096 -4.375 1.00 72.06 93 ALA A CA 1
ATOM 734 C C . ALA A 1 93 ? -3.623 13.273 -4.567 1.00 72.06 93 ALA A C 1
ATOM 736 O O . ALA A 1 93 ? -2.540 13.845 -4.666 1.00 72.06 93 ALA A O 1
ATOM 737 N N . ASP A 1 94 ? -3.719 11.940 -4.683 1.00 74.12 94 ASP A N 1
ATOM 738 C CA . ASP A 1 94 ? -2.545 11.103 -4.927 1.00 74.12 94 ASP A CA 1
ATOM 739 C C . ASP A 1 94 ? -1.992 11.255 -6.353 1.00 74.12 94 ASP A C 1
ATOM 741 O O . ASP A 1 94 ? -0.793 11.075 -6.590 1.00 74.12 94 ASP A O 1
ATOM 745 N N . PHE A 1 95 ? -2.843 11.628 -7.308 1.00 67.75 95 PHE A N 1
ATOM 746 C CA . PHE A 1 95 ? -2.451 11.864 -8.697 1.00 67.75 95 PHE A CA 1
ATOM 747 C C . PHE A 1 95 ? -1.985 13.299 -8.954 1.00 67.75 95 PHE A C 1
ATOM 749 O O . PHE A 1 95 ? -1.189 13.511 -9.861 1.00 67.75 95 PHE A O 1
ATOM 756 N N . GLU A 1 96 ? -2.447 14.261 -8.155 1.00 62.06 96 GLU A N 1
ATOM 757 C CA . GLU A 1 96 ? -2.083 15.683 -8.267 1.00 62.06 96 GLU A CA 1
ATOM 758 C C . GLU A 1 96 ? -0.695 15.997 -7.690 1.00 62.06 96 GLU A C 1
ATOM 760 O O . GLU A 1 96 ? -0.108 17.035 -7.990 1.00 62.06 96 GLU A O 1
ATOM 765 N N . ASN A 1 97 ? -0.152 15.108 -6.859 1.00 58.88 97 ASN A N 1
ATOM 766 C CA . ASN A 1 97 ? 1.141 15.311 -6.222 1.00 58.88 97 ASN A CA 1
ATOM 767 C C . ASN A 1 97 ? 2.277 15.065 -7.238 1.00 58.88 97 ASN A C 1
ATOM 769 O O . ASN A 1 97 ? 2.704 13.928 -7.445 1.00 58.88 97 ASN A O 1
ATOM 773 N N . ASP A 1 98 ? 2.758 16.103 -7.923 1.00 53.34 98 ASP A N 1
ATOM 774 C CA . ASP A 1 98 ? 3.773 16.019 -8.989 1.00 53.34 98 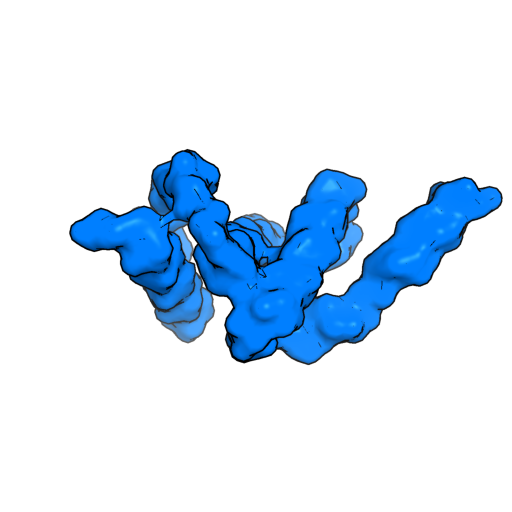ASP A CA 1
ATOM 775 C C . ASP A 1 98 ? 5.188 15.695 -8.457 1.00 53.34 98 ASP A C 1
ATOM 777 O O . ASP A 1 98 ? 6.141 16.468 -8.537 1.00 53.34 98 ASP A O 1
ATOM 781 N N . PHE A 1 99 ? 5.354 14.482 -7.934 1.00 52.72 99 PHE A N 1
ATOM 782 C CA . PHE A 1 99 ? 6.599 13.978 -7.353 1.00 52.72 99 PHE A CA 1
ATOM 783 C C . PHE A 1 99 ? 7.808 14.047 -8.305 1.00 52.72 99 PHE A C 1
ATOM 785 O O . PHE A 1 99 ? 8.925 14.317 -7.864 1.00 52.72 99 PHE A O 1
ATOM 792 N N . TYR A 1 100 ? 7.610 13.837 -9.613 1.00 49.34 100 TYR A N 1
ATOM 793 C CA . TYR A 1 100 ? 8.707 13.941 -10.583 1.00 49.34 100 TYR A CA 1
ATOM 794 C C . TYR A 1 100 ? 9.215 15.380 -10.737 1.00 49.34 100 TYR A C 1
ATOM 796 O O . TYR A 1 100 ? 10.406 15.572 -10.971 1.00 49.34 100 TYR A O 1
ATOM 804 N N . ALA A 1 101 ? 8.354 16.387 -10.570 1.00 48.97 101 ALA A N 1
ATOM 805 C CA . ALA A 1 101 ? 8.758 17.785 -10.675 1.00 48.97 101 ALA A CA 1
ATOM 806 C C . ALA A 1 101 ? 9.60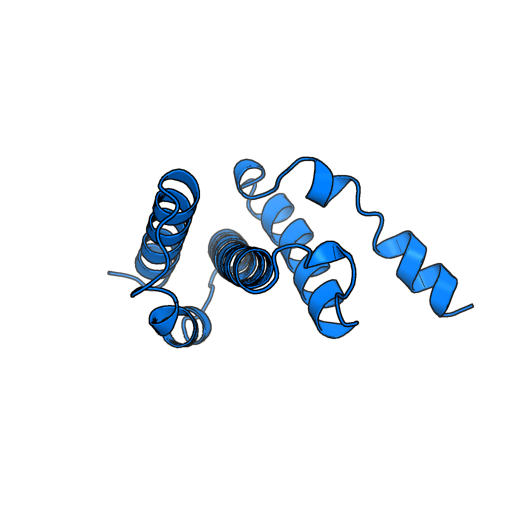4 18.220 -9.464 1.00 48.97 101 ALA A C 1
ATOM 808 O O . ALA A 1 101 ? 10.646 18.851 -9.643 1.00 48.97 101 ALA A O 1
ATOM 809 N N . GLU A 1 102 ? 9.217 17.820 -8.247 1.00 47.12 102 GLU A N 1
ATOM 810 C CA . GLU A 1 102 ? 9.943 18.178 -7.017 1.00 47.12 102 GLU A CA 1
ATOM 811 C C . GLU A 1 102 ? 11.307 17.482 -6.879 1.00 47.12 102 GLU A C 1
ATOM 813 O O . GLU A 1 102 ? 12.266 18.071 -6.372 1.00 47.12 102 GLU A O 1
ATOM 818 N N . LEU A 1 103 ? 11.430 16.227 -7.326 1.00 48.47 103 LEU A N 1
ATOM 819 C CA . LEU A 1 103 ? 12.690 15.478 -7.233 1.00 48.47 103 LEU A CA 1
ATOM 820 C C . LEU A 1 103 ? 13.739 15.985 -8.237 1.00 48.47 103 LEU A C 1
ATOM 822 O O . LEU A 1 103 ? 14.931 15.983 -7.941 1.00 48.47 103 LEU A O 1
ATOM 826 N N . ILE A 1 104 ? 13.294 16.470 -9.404 1.00 49.19 104 ILE A N 1
ATOM 827 C CA . ILE A 1 104 ? 14.158 17.131 -10.393 1.00 49.19 104 ILE A CA 1
ATOM 828 C C . ILE A 1 104 ? 14.561 18.530 -9.909 1.00 49.19 104 ILE A C 1
ATOM 830 O O . ILE A 1 104 ? 15.718 18.911 -10.071 1.00 49.19 104 ILE A O 1
ATOM 834 N N . SER A 1 105 ? 13.655 19.290 -9.282 1.00 47.03 105 SER A N 1
ATOM 835 C CA . SER A 1 105 ? 13.964 20.653 -8.824 1.00 47.03 105 SER A CA 1
ATOM 836 C C . SER A 1 105 ? 14.879 20.707 -7.599 1.00 47.03 105 SER A C 1
ATOM 838 O O . SER A 1 105 ? 15.498 21.734 -7.360 1.00 47.03 105 SER A O 1
ATOM 840 N N . SER A 1 106 ? 14.939 19.641 -6.797 1.00 47.16 106 SER A N 1
ATOM 841 C CA . SER A 1 106 ? 15.803 19.549 -5.608 1.00 47.16 106 SER A CA 1
ATOM 842 C C . SER A 1 106 ? 17.187 18.950 -5.893 1.00 47.16 106 SER A C 1
ATOM 844 O O . SER A 1 106 ? 18.063 18.998 -5.031 1.00 47.16 106 SER A O 1
ATOM 846 N N . ALA A 1 107 ? 17.393 18.404 -7.095 1.00 47.34 107 ALA A N 1
ATOM 847 C CA . ALA A 1 107 ? 18.677 17.902 -7.585 1.00 47.34 107 ALA A CA 1
ATOM 848 C C . ALA A 1 107 ? 19.426 18.908 -8.492 1.00 47.34 107 ALA A C 1
ATOM 850 O O . ALA A 1 107 ? 20.521 18.591 -8.961 1.00 47.34 107 ALA A O 1
ATOM 851 N N . ALA A 1 108 ? 18.834 20.083 -8.745 1.00 45.50 108 ALA A N 1
ATOM 852 C CA . ALA A 1 108 ? 19.375 21.192 -9.538 1.00 45.50 108 ALA A CA 1
ATOM 853 C C . ALA A 1 108 ? 19.807 22.358 -8.636 1.00 45.50 108 ALA A C 1
ATOM 855 O O . ALA A 1 108 ? 20.810 23.019 -8.989 1.00 45.50 108 ALA A O 1
#

Sequence (108 aa):
MNDSEFIEFVFEQLKQMKTEGENPDLVHLLPAVSAQKADDWSGIALKLAIWRWARIRANGDAEREMSLSDRLIYSAFRDAVKLSGRDGLAANADFENDFYAELISSAA

Secondary structure (DSSP, 8-state):
--HHHHHHHHHHHHHHHHHHT---SSGGGHHHHHHSPP-SHHHHHHHHHHHHHHHHHHSTTGGGG--HHHHHHHHHHHHHHHHHT-GGGS-HHHHH--HHHHHHHT--

pLDDT: mean 76.89, std 14.73, range [45.5, 93.69]

Foldseek 3Di:
DALQVVLVVLLVVLVVCVVVVDDDDSVVCLVVNVPGDDPALSSLLSNLLSVVSVQCVVDVPNVVDQDPVSLVSLVSNVVSCVRVVVCVSDDPVSVVPPSVVVVVVVVD

Radius of gyration: 14.28 Å; chains: 1; bounding box: 35×40×30 Å